Protein AF-A0A2R9UCF6-F1 (afdb_monomer_lite)

Sequence (113 aa):
MTIEDLVKLIIAVSSGGLLVKILDWVRDARKGHLQKRRAEVDAAIAERDKARAERDTAIEARDDAVADAAWWQRWARIVEEALAIARRRFIDAPCTDPDELDPYPSRPDRDKP

Foldseek 3Di:
DDPVVVVVVVCVVVVVVVVVVVVVVVVVVVVVVVVVVVVVVVVVVVVVVVVVVVVVVVVVVVVVVVVVVVVVVVVVVLQVVLVVQVVVCCVVDVPDDPVNRDDRDDDDDPPDD

Structure (mmCIF, N/CA/C/O backbone):
data_AF-A0A2R9UCF6-F1
#
_entry.id   AF-A0A2R9UCF6-F1
#
loop_
_atom_site.group_PDB
_atom_site.id
_atom_site.type_symbol
_atom_site.label_atom_id
_atom_site.label_alt_id
_atom_site.label_comp_id
_atom_site.label_asym_id
_atom_site.label_entity_id
_atom_site.label_seq_id
_atom_site.pdbx_PDB_ins_code
_atom_site.Cartn_x
_atom_site.Cartn_y
_atom_site.Cartn_z
_atom_site.occupancy
_atom_site.B_iso_or_equiv
_atom_site.auth_seq_id
_atom_site.auth_comp_id
_atom_site.auth_asym_id
_atom_site.auth_atom_id
_atom_site.pdbx_PDB_model_num
ATOM 1 N N . MET A 1 1 ? -57.949 1.419 63.964 1.00 57.97 1 MET A N 1
ATOM 2 C CA . MET A 1 1 ? -56.755 0.796 63.365 1.00 57.97 1 MET A CA 1
ATOM 3 C C . MET A 1 1 ? -56.116 -0.052 64.446 1.00 57.97 1 MET A C 1
ATOM 5 O O . MET A 1 1 ? -55.730 0.501 65.471 1.00 57.97 1 MET A O 1
ATOM 9 N N . THR A 1 2 ? -56.158 -1.376 64.309 1.00 83.44 2 THR A N 1
ATOM 10 C CA . THR A 1 2 ? -55.598 -2.286 65.321 1.00 83.44 2 THR A CA 1
ATOM 11 C C . THR A 1 2 ? -54.075 -2.340 65.175 1.00 83.44 2 THR A C 1
ATOM 13 O O . THR A 1 2 ? -53.527 -1.982 64.133 1.00 83.44 2 THR A O 1
ATOM 16 N N . ILE A 1 3 ? -53.369 -2.766 66.226 1.00 79.44 3 ILE A N 1
ATOM 17 C CA . ILE A 1 3 ? -51.899 -2.888 66.214 1.00 79.44 3 ILE A CA 1
ATOM 18 C C . ILE A 1 3 ? -51.429 -3.792 65.060 1.00 79.44 3 ILE A C 1
ATOM 20 O O . ILE A 1 3 ? -50.410 -3.513 64.432 1.00 79.44 3 ILE A O 1
ATOM 24 N N . GLU A 1 4 ? -52.209 -4.818 64.712 1.00 78.00 4 GLU A N 1
ATOM 25 C CA . GLU A 1 4 ? -51.933 -5.697 63.572 1.00 78.00 4 GLU A CA 1
ATOM 26 C C . GLU A 1 4 ? -51.949 -4.972 62.220 1.00 78.00 4 GLU A C 1
ATOM 28 O O . GLU A 1 4 ? -51.096 -5.254 61.377 1.00 78.00 4 GLU A O 1
ATOM 33 N N . ASP A 1 5 ? -52.860 -4.019 62.007 1.00 77.00 5 ASP A N 1
ATOM 34 C CA . ASP A 1 5 ? -52.901 -3.229 60.767 1.00 77.00 5 ASP A CA 1
ATOM 35 C C . ASP A 1 5 ? -51.681 -2.308 60.652 1.00 77.00 5 ASP A C 1
ATOM 37 O O . ASP A 1 5 ? -51.143 -2.097 59.564 1.00 77.00 5 ASP A O 1
ATOM 41 N N . LEU A 1 6 ? -51.203 -1.794 61.788 1.00 73.94 6 LEU A N 1
ATOM 42 C CA . LEU A 1 6 ? -50.042 -0.910 61.861 1.00 73.94 6 LEU A CA 1
ATOM 43 C C . LEU A 1 6 ? -48.734 -1.676 61.599 1.00 73.94 6 LEU A C 1
ATOM 45 O O . LEU A 1 6 ? -47.873 -1.199 60.860 1.00 73.94 6 LEU A O 1
ATOM 49 N N . VAL A 1 7 ? -48.619 -2.905 62.110 1.00 72.75 7 VAL A N 1
ATOM 50 C CA . VAL A 1 7 ? -47.487 -3.806 61.830 1.00 72.75 7 VAL A CA 1
ATOM 51 C C . VAL A 1 7 ? -47.475 -4.250 60.364 1.00 72.75 7 VAL A C 1
ATOM 53 O O . VAL A 1 7 ? -46.425 -4.203 59.721 1.00 72.75 7 VAL A O 1
ATOM 56 N N . LYS A 1 8 ? -48.631 -4.609 59.791 1.00 72.31 8 LYS A N 1
ATOM 57 C CA . LYS A 1 8 ? -48.744 -4.960 58.363 1.00 72.31 8 LYS A CA 1
ATOM 58 C C . LYS A 1 8 ? -48.358 -3.793 57.456 1.00 72.31 8 LYS A C 1
ATOM 60 O O . LYS A 1 8 ? -47.659 -4.006 56.468 1.00 72.31 8 LYS A O 1
ATOM 65 N N . LEU A 1 9 ? -48.747 -2.568 57.809 1.00 70.38 9 LEU A N 1
ATOM 66 C CA . LEU A 1 9 ? -48.382 -1.365 57.063 1.00 70.38 9 LEU A CA 1
ATOM 67 C C . LEU A 1 9 ? -46.869 -1.102 57.102 1.00 70.38 9 LEU A C 1
ATOM 69 O O . LEU A 1 9 ? -46.270 -0.837 56.063 1.00 70.38 9 LEU A O 1
ATOM 73 N N . ILE A 1 10 ? -46.228 -1.235 58.267 1.00 69.25 10 ILE A N 1
ATOM 74 C CA . ILE A 1 10 ? -44.771 -1.070 58.402 1.00 69.25 10 ILE A CA 1
ATOM 75 C C . ILE A 1 10 ? -44.021 -2.133 57.591 1.00 69.25 10 ILE A C 1
ATOM 77 O O . ILE A 1 10 ? -43.051 -1.810 56.903 1.00 69.25 10 ILE A O 1
ATOM 81 N N . ILE A 1 11 ? -44.478 -3.388 57.613 1.00 70.31 11 ILE A N 1
ATOM 82 C CA . ILE A 1 11 ? -43.895 -4.472 56.810 1.00 70.31 11 ILE A CA 1
ATOM 83 C C . ILE A 1 11 ? -44.107 -4.214 55.314 1.00 70.31 11 ILE A C 1
ATOM 85 O O . ILE A 1 11 ? -43.180 -4.397 54.532 1.00 70.31 11 ILE A O 1
ATOM 89 N N . ALA A 1 12 ? -45.277 -3.732 54.893 1.00 67.25 12 ALA A N 1
ATOM 90 C CA . ALA A 1 12 ? -45.552 -3.388 53.497 1.00 67.25 12 ALA A CA 1
ATOM 91 C C . ALA A 1 12 ? -44.676 -2.222 52.995 1.00 67.25 12 ALA A C 1
ATOM 93 O O . ALA A 1 12 ? -44.114 -2.288 51.903 1.00 67.25 12 ALA A O 1
ATOM 94 N N . VAL A 1 13 ? -44.491 -1.180 53.810 1.00 65.00 13 VAL A N 1
ATOM 95 C CA . VAL A 1 13 ? -43.647 -0.021 53.471 1.00 65.00 13 VAL A CA 1
ATOM 96 C C . VAL A 1 13 ? -42.162 -0.401 53.441 1.00 65.00 13 VAL A C 1
ATOM 98 O O . VAL A 1 13 ? -41.437 -0.021 52.520 1.00 65.00 13 VAL A O 1
ATOM 101 N N . SER A 1 14 ? -41.702 -1.196 54.409 1.00 65.06 14 SER A N 1
ATOM 102 C CA . SER A 1 14 ? -40.306 -1.651 54.471 1.00 65.06 14 SER A CA 1
ATOM 103 C C . SER A 1 14 ? -39.967 -2.689 53.395 1.00 65.06 14 SER A C 1
ATOM 105 O O . SER A 1 14 ? -38.897 -2.611 52.788 1.00 65.06 14 SER A O 1
ATOM 107 N N . SER A 1 15 ? -40.887 -3.606 53.079 1.00 64.06 15 SER A N 1
ATOM 108 C CA . SER A 1 15 ? -40.723 -4.562 51.975 1.00 64.06 15 SER A CA 1
ATOM 109 C C . SER A 1 15 ? -40.770 -3.887 50.603 1.00 64.06 15 SER A C 1
ATOM 111 O O . SER A 1 15 ? -39.976 -4.249 49.736 1.00 64.06 15 SER A O 1
ATOM 113 N N . GLY A 1 16 ? -41.593 -2.849 50.415 1.00 70.25 16 GLY A N 1
ATOM 114 C CA . GLY A 1 16 ? -41.579 -2.030 49.200 1.00 70.25 16 GLY A CA 1
ATOM 115 C C . GLY A 1 16 ? -40.219 -1.366 48.948 1.00 70.25 16 GLY A C 1
ATOM 116 O O . GLY A 1 16 ? -39.693 -1.435 47.838 1.00 70.25 16 GLY A O 1
ATOM 117 N N . GLY A 1 17 ? -39.590 -0.806 49.988 1.00 73.88 17 GLY A N 1
ATOM 118 C CA . GLY A 1 17 ? -38.241 -0.231 49.889 1.00 73.88 17 GLY A CA 1
ATOM 119 C C . GLY A 1 17 ? -37.147 -1.266 49.593 1.00 73.88 17 GLY A C 1
ATOM 120 O O . GLY A 1 17 ? -36.208 -0.987 48.843 1.00 73.88 17 GLY A O 1
ATOM 121 N N . LEU A 1 18 ? -37.280 -2.482 50.134 1.00 74.00 18 LEU A N 1
ATOM 122 C CA . LEU A 1 18 ? -36.369 -3.592 49.845 1.00 74.00 18 LEU A CA 1
ATOM 123 C C . LEU A 1 18 ? -36.483 -4.045 48.378 1.00 74.00 18 LEU A C 1
ATOM 125 O O . LEU A 1 18 ? -35.467 -4.247 47.714 1.00 74.00 18 LEU A O 1
ATOM 129 N N . LEU A 1 19 ? -37.709 -4.151 47.858 1.00 74.62 19 LEU A N 1
ATOM 130 C CA . LEU A 1 19 ? -37.970 -4.541 46.470 1.00 74.62 19 LEU A CA 1
ATOM 131 C C . LEU A 1 19 ? -37.394 -3.535 45.467 1.00 74.62 19 LEU A C 1
ATOM 133 O O . LEU A 1 19 ? -36.805 -3.948 44.469 1.00 74.62 19 LEU A O 1
ATOM 137 N N . VAL A 1 20 ? -37.491 -2.232 45.750 1.00 77.56 20 VAL A N 1
ATOM 138 C CA . VAL A 1 20 ? -36.888 -1.184 44.906 1.00 77.56 20 VAL A CA 1
ATOM 139 C C . VAL A 1 20 ? -35.363 -1.322 44.853 1.00 77.56 20 VAL A C 1
ATOM 141 O O . VAL A 1 20 ? -34.792 -1.303 43.766 1.00 77.56 20 VAL A O 1
ATOM 144 N N . LYS A 1 21 ? -34.696 -1.566 45.990 1.00 74.00 21 LYS A N 1
ATOM 145 C CA . LYS A 1 21 ? -33.237 -1.790 46.018 1.00 74.00 21 LYS A CA 1
ATOM 146 C C . LYS A 1 21 ? -32.805 -3.021 45.225 1.00 74.00 21 LYS A C 1
ATOM 148 O O . LYS A 1 21 ? -31.778 -2.985 44.550 1.00 74.00 21 LYS A O 1
ATOM 153 N N . ILE A 1 22 ? -33.576 -4.106 45.303 1.00 75.56 22 ILE A N 1
ATOM 154 C CA . ILE A 1 22 ? -33.310 -5.316 44.516 1.00 75.56 22 ILE A CA 1
ATOM 155 C C . ILE A 1 22 ? -33.464 -5.009 43.019 1.00 75.56 22 ILE A C 1
ATOM 157 O O . ILE A 1 22 ? -32.628 -5.429 42.219 1.00 75.56 22 ILE A O 1
ATOM 161 N N . LEU A 1 23 ? -34.484 -4.236 42.636 1.00 79.50 23 LEU A N 1
ATOM 162 C CA . LEU A 1 23 ? -34.706 -3.828 41.248 1.00 79.50 23 LEU A CA 1
ATOM 163 C C . LEU A 1 23 ? -33.558 -2.957 40.709 1.00 79.50 23 LEU A C 1
ATOM 165 O O . LEU A 1 23 ? -33.080 -3.201 39.598 1.00 79.50 23 LEU A O 1
ATOM 169 N N . ASP A 1 24 ? -33.089 -1.984 41.492 1.00 79.62 24 ASP A N 1
ATOM 170 C CA . ASP A 1 24 ? -31.962 -1.119 41.121 1.00 79.62 24 ASP A CA 1
ATOM 171 C C . ASP A 1 24 ? -30.661 -1.915 40.979 1.00 79.62 24 ASP A C 1
ATOM 173 O O . ASP A 1 24 ? -29.951 -1.755 39.986 1.00 79.62 24 ASP A O 1
ATOM 177 N N . TRP A 1 25 ? -30.397 -2.858 41.887 1.00 76.56 25 TRP A N 1
ATOM 178 C CA . TRP A 1 25 ? -29.244 -3.755 41.786 1.00 76.56 25 TRP A CA 1
ATOM 179 C C . TRP A 1 25 ? -29.281 -4.610 40.510 1.00 76.56 25 TRP A C 1
ATOM 181 O O . TRP A 1 25 ? -28.282 -4.697 39.793 1.00 76.56 25 TRP A O 1
ATOM 191 N N . VAL A 1 26 ? -30.439 -5.187 40.164 1.00 76.38 26 VAL A N 1
ATOM 192 C CA . VAL A 1 26 ? -30.610 -5.946 38.909 1.00 76.38 26 VAL A CA 1
ATOM 193 C C . VAL A 1 26 ? -30.413 -5.044 37.687 1.00 76.38 26 VAL A C 1
ATOM 195 O O . VAL A 1 26 ? -29.810 -5.459 36.689 1.00 76.38 26 VAL A O 1
ATOM 198 N N . ARG A 1 27 ? -30.910 -3.805 37.742 1.00 79.88 27 ARG A N 1
ATOM 199 C CA . ARG A 1 27 ? -30.781 -2.837 36.649 1.00 79.88 27 ARG A CA 1
ATOM 200 C C . ARG A 1 27 ? -29.328 -2.424 36.435 1.00 79.88 27 ARG A C 1
ATOM 202 O O . ARG A 1 27 ? -28.882 -2.386 35.286 1.00 79.88 27 ARG A O 1
ATOM 209 N N . ASP A 1 28 ? -28.587 -2.168 37.504 1.00 75.75 28 ASP A N 1
ATOM 210 C CA . ASP A 1 28 ? -27.171 -1.812 37.430 1.00 75.75 28 ASP A CA 1
ATOM 211 C C . ASP A 1 28 ? -26.292 -3.005 37.045 1.00 75.75 28 ASP A C 1
ATOM 213 O O . ASP A 1 28 ? -25.399 -2.851 36.209 1.00 75.75 28 ASP A O 1
ATOM 217 N N . ALA A 1 29 ? -26.611 -4.220 37.504 1.00 73.56 29 ALA A N 1
ATOM 218 C CA . ALA A 1 29 ? -25.957 -5.439 37.028 1.00 73.56 29 ALA A CA 1
ATOM 219 C C . ALA A 1 29 ? -26.148 -5.631 35.510 1.00 73.56 29 ALA A C 1
ATOM 221 O O . ALA A 1 29 ? -25.185 -5.905 34.785 1.00 73.56 29 ALA A O 1
ATOM 222 N N . ARG A 1 30 ? -27.366 -5.410 34.986 1.00 77.00 30 ARG A N 1
ATOM 223 C CA . ARG A 1 30 ? -27.629 -5.442 33.534 1.00 77.00 30 ARG A CA 1
ATOM 224 C C . ARG A 1 30 ? -26.864 -4.361 32.774 1.00 77.00 30 ARG A C 1
ATOM 226 O O . ARG A 1 30 ? -26.309 -4.657 31.716 1.00 77.00 30 ARG A O 1
ATOM 233 N N . LYS A 1 31 ? -26.802 -3.129 33.291 1.00 78.75 31 LYS A N 1
ATOM 234 C CA . LYS A 1 31 ? -25.999 -2.054 32.680 1.00 78.75 31 LYS A CA 1
ATOM 235 C C . LYS A 1 31 ? -24.513 -2.412 32.648 1.00 78.75 31 LYS A C 1
ATOM 237 O O . LYS A 1 31 ? -23.884 -2.217 31.612 1.00 78.75 31 LYS A O 1
ATOM 242 N N . GLY A 1 32 ? -23.978 -2.990 33.724 1.00 77.81 32 GLY A N 1
ATOM 243 C CA . GLY A 1 32 ? -22.587 -3.445 33.792 1.00 77.81 32 GLY A CA 1
ATOM 244 C C . GLY A 1 32 ? -22.266 -4.525 32.754 1.00 77.81 32 GLY A C 1
ATOM 245 O O . GLY A 1 32 ? -21.239 -4.451 32.083 1.00 77.81 32 GLY A O 1
ATOM 246 N N . HIS A 1 33 ? -23.168 -5.487 32.537 1.00 78.88 33 HIS A N 1
ATOM 247 C CA . HIS A 1 33 ? -23.008 -6.486 31.471 1.00 78.88 33 HIS A CA 1
ATOM 248 C C . HIS A 1 33 ? -23.054 -5.878 30.063 1.00 78.88 33 HIS A C 1
ATOM 250 O O . HIS A 1 33 ? -22.274 -6.281 29.201 1.00 78.88 33 HIS A O 1
ATOM 256 N N . LEU A 1 34 ? -23.929 -4.898 29.823 1.00 78.88 34 LEU A N 1
ATOM 257 C CA . LEU A 1 34 ? -23.988 -4.194 28.538 1.00 78.88 34 LEU A CA 1
ATOM 258 C C . LEU A 1 34 ? -22.735 -3.350 28.288 1.00 78.88 34 LEU A C 1
ATOM 260 O O . LEU A 1 34 ? -22.249 -3.312 27.161 1.00 78.88 34 LEU A O 1
ATOM 264 N N . GLN A 1 35 ? -22.190 -2.709 29.322 1.00 83.31 35 GLN A N 1
ATOM 265 C CA . GLN A 1 35 ? -20.926 -1.977 29.228 1.00 83.31 35 GLN A CA 1
ATOM 266 C C . GLN A 1 35 ? -19.755 -2.909 28.908 1.00 83.31 35 GLN A C 1
ATOM 268 O O . GLN A 1 35 ? -18.971 -2.591 28.021 1.00 83.31 35 GLN A O 1
ATOM 273 N N . LYS A 1 36 ? -19.679 -4.084 29.548 1.00 85.06 36 LYS A N 1
ATOM 274 C CA . LYS A 1 36 ? -18.661 -5.100 29.227 1.00 85.06 36 LYS A CA 1
ATOM 275 C C . LYS A 1 36 ? -18.758 -5.574 27.777 1.00 85.06 36 LYS A C 1
ATOM 277 O O . LYS A 1 36 ? -17.764 -5.544 27.069 1.00 85.06 36 LYS A O 1
ATOM 282 N N . ARG A 1 37 ? -19.965 -5.912 27.309 1.00 81.69 37 ARG A N 1
ATOM 283 C CA . ARG A 1 37 ? -20.207 -6.312 25.909 1.00 81.69 37 ARG A CA 1
ATOM 284 C C . ARG A 1 37 ? -19.808 -5.221 24.914 1.00 81.69 37 ARG A C 1
ATOM 286 O O . ARG A 1 37 ? -19.255 -5.534 23.870 1.00 81.69 37 ARG A O 1
ATOM 293 N N . ARG A 1 38 ? -20.094 -3.950 25.221 1.00 86.50 38 ARG A N 1
ATOM 294 C CA . ARG A 1 38 ? -19.666 -2.817 24.384 1.00 86.50 38 ARG A CA 1
ATOM 295 C C . ARG A 1 38 ? -18.148 -2.694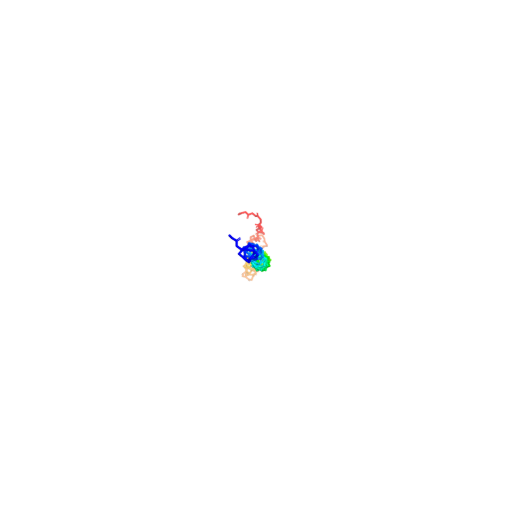 24.356 1.00 86.50 38 ARG A C 1
ATOM 297 O O . ARG A 1 38 ? -17.597 -2.642 23.273 1.00 86.50 38 ARG A O 1
ATOM 304 N N . ALA A 1 39 ? -17.490 -2.764 25.512 1.00 88.69 39 ALA A N 1
ATOM 305 C CA . ALA A 1 39 ? -16.032 -2.720 25.588 1.00 88.69 39 ALA A CA 1
ATOM 306 C C . ALA A 1 39 ? -15.363 -3.877 24.823 1.00 88.69 39 ALA A C 1
ATOM 308 O O . ALA A 1 39 ? -14.363 -3.662 24.149 1.00 88.69 39 ALA A O 1
ATOM 309 N N . GLU A 1 40 ? -15.929 -5.087 24.879 1.00 89.25 40 GLU A N 1
ATOM 310 C CA . GLU A 1 40 ? -15.462 -6.241 24.095 1.00 89.25 40 GLU A CA 1
ATOM 311 C C . GLU A 1 40 ? -15.601 -6.001 22.583 1.00 89.25 40 GLU A C 1
ATOM 313 O O . GLU A 1 40 ? -14.679 -6.289 21.822 1.00 89.25 40 GLU A O 1
ATOM 318 N N . VAL A 1 41 ? -16.734 -5.445 22.139 1.00 90.75 41 VAL A N 1
ATOM 319 C CA . VAL A 1 41 ? -16.968 -5.115 20.724 1.00 90.75 41 VAL A CA 1
ATOM 320 C C . VAL A 1 41 ? -16.062 -3.976 20.261 1.00 90.75 41 VAL A C 1
ATOM 322 O O . VAL A 1 41 ? -15.471 -4.078 19.190 1.00 90.75 41 VAL A O 1
ATOM 325 N N . ASP A 1 42 ? -15.914 -2.924 21.062 1.00 91.94 42 ASP A N 1
ATOM 326 C CA . ASP A 1 42 ? -15.048 -1.785 20.757 1.00 91.94 42 ASP A CA 1
ATOM 327 C C . ASP A 1 42 ? -13.581 -2.230 20.657 1.00 91.94 42 ASP A C 1
ATOM 329 O O . ASP A 1 42 ? -12.879 -1.830 19.729 1.00 91.94 42 ASP A O 1
ATOM 333 N N . ALA A 1 43 ? -13.132 -3.124 21.546 1.00 91.06 43 ALA A N 1
ATOM 334 C CA . ALA A 1 43 ? -11.800 -3.721 21.477 1.00 91.06 43 ALA A CA 1
ATOM 335 C C . ALA A 1 43 ? -11.609 -4.558 20.201 1.00 91.06 43 ALA A C 1
ATOM 337 O O . ALA A 1 43 ? -10.601 -4.403 19.514 1.00 91.06 43 ALA A O 1
ATOM 338 N N . ALA A 1 44 ? -12.592 -5.389 19.839 1.00 89.50 44 ALA A N 1
ATOM 339 C CA . ALA A 1 44 ? -12.540 -6.188 18.614 1.00 89.50 44 ALA A CA 1
ATOM 340 C C . ALA A 1 44 ? -12.547 -5.319 17.340 1.00 89.50 44 ALA A C 1
ATOM 342 O O . ALA A 1 44 ? -11.877 -5.638 16.356 1.00 89.50 44 ALA A O 1
ATOM 343 N N . ILE A 1 45 ? -13.287 -4.205 17.346 1.00 92.00 45 ILE A N 1
ATOM 344 C CA . ILE A 1 45 ? -13.281 -3.227 16.251 1.00 92.00 45 ILE A CA 1
ATOM 345 C C . ILE A 1 45 ? -11.913 -2.552 16.155 1.00 92.00 45 ILE A C 1
ATOM 347 O O . ILE A 1 45 ? -11.357 -2.489 15.061 1.00 92.00 45 ILE A O 1
ATOM 351 N N . ALA A 1 46 ? -11.348 -2.108 17.279 1.00 93.00 46 ALA A N 1
ATOM 352 C CA . ALA A 1 46 ? -10.037 -1.467 17.309 1.00 93.00 46 ALA A CA 1
ATOM 353 C C . ALA A 1 46 ? -8.926 -2.401 16.801 1.00 93.00 46 ALA A C 1
ATOM 355 O O . ALA A 1 46 ? -8.073 -1.978 16.022 1.00 93.00 46 ALA A O 1
ATOM 356 N N . GLU A 1 47 ? -8.957 -3.679 17.185 1.00 92.00 47 GLU A N 1
ATOM 357 C CA . GLU A 1 47 ? -8.007 -4.683 16.697 1.00 92.00 47 GLU A CA 1
ATOM 358 C C . GLU A 1 47 ? -8.142 -4.902 15.184 1.00 92.00 47 GLU A C 1
ATOM 360 O O . GLU A 1 47 ? -7.148 -4.886 14.455 1.00 92.00 47 GLU A O 1
ATOM 365 N N . ARG A 1 48 ? -9.377 -5.027 14.684 1.00 90.88 48 ARG A N 1
ATOM 366 C CA . ARG A 1 48 ? -9.647 -5.152 13.246 1.00 90.88 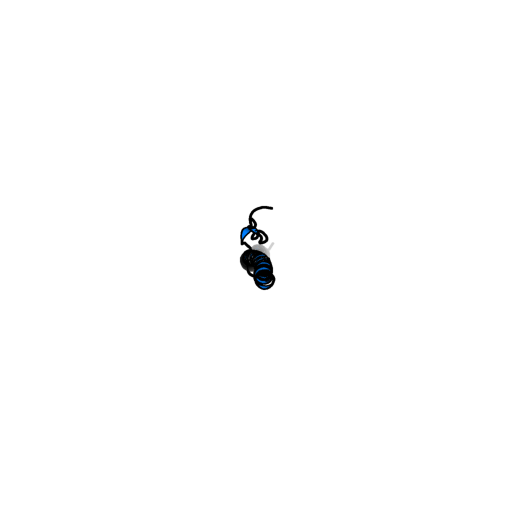48 ARG A CA 1
ATOM 367 C C . ARG A 1 48 ? -9.164 -3.930 12.469 1.00 90.88 48 ARG A C 1
ATOM 369 O O . ARG A 1 48 ? -8.601 -4.079 11.386 1.00 90.88 48 ARG A O 1
ATOM 376 N N . ASP A 1 49 ? -9.425 -2.734 12.977 1.00 94.06 49 ASP A N 1
ATOM 377 C CA . ASP A 1 49 ? -9.075 -1.491 12.293 1.00 94.06 49 ASP A CA 1
ATOM 378 C C . ASP A 1 49 ? -7.555 -1.289 12.277 1.00 94.06 49 ASP A C 1
ATOM 380 O O . ASP A 1 49 ? -7.005 -0.905 11.245 1.00 94.06 49 ASP A O 1
ATOM 384 N N . LYS A 1 50 ? -6.857 -1.682 13.350 1.00 93.25 50 LYS A N 1
ATOM 385 C CA . LYS A 1 50 ? -5.392 -1.753 13.370 1.00 93.25 50 LYS A CA 1
ATOM 386 C C . LYS A 1 50 ? -4.856 -2.734 12.322 1.00 93.25 50 LYS A C 1
ATOM 388 O O . LYS A 1 50 ? -3.999 -2.358 11.528 1.00 93.25 50 LYS A O 1
ATOM 393 N N . ALA A 1 51 ? -5.398 -3.950 12.262 1.00 91.12 51 ALA A N 1
ATOM 394 C CA . ALA A 1 51 ? -4.981 -4.949 11.276 1.00 91.12 51 ALA A CA 1
ATOM 395 C C . ALA A 1 51 ? -5.239 -4.491 9.827 1.00 91.12 51 ALA A C 1
ATOM 3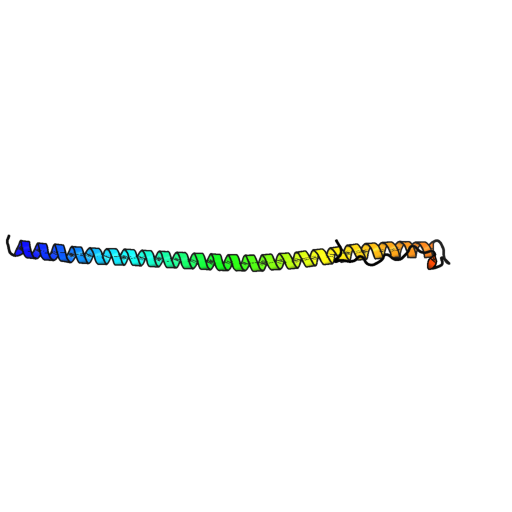97 O O . ALA A 1 51 ? -4.462 -4.798 8.924 1.00 91.12 51 ALA A O 1
ATOM 398 N N . ARG A 1 52 ? -6.320 -3.735 9.587 1.00 91.81 52 ARG A N 1
ATOM 399 C CA . ARG A 1 52 ? -6.585 -3.117 8.279 1.00 91.81 52 ARG A CA 1
ATOM 400 C C . ARG A 1 52 ? -5.560 -2.045 7.941 1.00 91.81 52 ARG A C 1
ATOM 402 O O . ARG A 1 52 ? -5.026 -2.094 6.845 1.00 91.81 52 ARG A O 1
ATOM 409 N N . ALA A 1 53 ? -5.247 -1.144 8.869 1.00 94.12 53 ALA A N 1
ATOM 410 C CA . ALA A 1 53 ? -4.244 -0.106 8.643 1.00 94.12 53 ALA A CA 1
ATOM 411 C C . ALA A 1 53 ? -2.856 -0.705 8.340 1.00 94.12 53 ALA A C 1
ATOM 413 O O . ALA A 1 53 ? -2.184 -0.287 7.398 1.00 94.12 53 ALA A O 1
ATOM 414 N N . GLU A 1 54 ? -2.447 -1.738 9.080 1.00 92.56 54 GLU A N 1
ATOM 415 C CA . GLU A 1 54 ? -1.192 -2.462 8.823 1.00 92.56 54 GLU A CA 1
ATOM 416 C C . GLU A 1 54 ? -1.190 -3.136 7.445 1.00 92.56 54 GLU A C 1
ATOM 418 O O . GLU A 1 54 ? -0.205 -3.075 6.713 1.00 92.56 54 GLU A O 1
ATOM 423 N N . ARG A 1 55 ? -2.309 -3.747 7.046 1.00 92.25 55 ARG A N 1
ATOM 424 C CA . ARG A 1 55 ? -2.435 -4.336 5.711 1.00 92.25 55 ARG A CA 1
ATOM 425 C C . ARG A 1 55 ? -2.396 -3.274 4.613 1.00 92.25 55 ARG A C 1
ATOM 427 O O . ARG A 1 55 ? -1.738 -3.489 3.604 1.00 92.25 55 ARG A O 1
ATOM 434 N N . ASP A 1 56 ? -3.112 -2.171 4.781 1.00 94.50 56 ASP A N 1
ATOM 435 C CA . ASP A 1 56 ? -3.243 -1.146 3.747 1.00 94.50 56 ASP A CA 1
ATOM 436 C C . ASP A 1 56 ? -1.889 -0.451 3.513 1.00 94.50 56 ASP A C 1
ATOM 438 O O . ASP A 1 56 ? -1.454 -0.343 2.371 1.00 94.50 56 ASP A O 1
ATOM 442 N N . THR A 1 57 ? -1.138 -0.152 4.580 1.00 94.62 57 THR A N 1
ATOM 443 C CA . THR A 1 57 ? 0.256 0.332 4.472 1.00 94.62 57 THR A CA 1
ATOM 444 C C . THR A 1 57 ? 1.195 -0.675 3.799 1.00 94.62 57 THR A C 1
ATOM 446 O O . THR A 1 57 ? 2.058 -0.292 3.009 1.00 94.62 57 THR A O 1
ATOM 449 N N . ALA A 1 58 ? 1.028 -1.976 4.058 1.00 92.31 58 ALA A N 1
ATOM 450 C CA . ALA A 1 58 ? 1.802 -3.013 3.376 1.00 92.31 58 ALA A CA 1
ATOM 451 C C . ALA A 1 58 ? 1.446 -3.139 1.883 1.00 92.31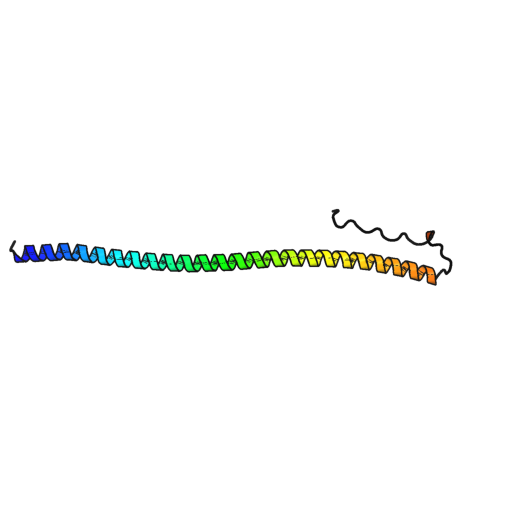 58 ALA A C 1
ATOM 453 O O . ALA A 1 58 ? 2.321 -3.443 1.070 1.00 92.31 58 ALA A O 1
ATOM 454 N N . ILE A 1 59 ? 0.180 -2.918 1.515 1.00 93.75 59 ILE A N 1
ATOM 455 C CA . ILE A 1 59 ? -0.269 -2.900 0.117 1.00 93.75 59 ILE A CA 1
ATOM 456 C C . ILE A 1 59 ? 0.322 -1.692 -0.605 1.00 93.75 59 ILE A C 1
ATOM 458 O O . ILE A 1 59 ? 0.904 -1.878 -1.667 1.00 93.75 59 ILE A O 1
ATOM 462 N N . GLU A 1 60 ? 0.256 -0.499 -0.014 1.00 94.12 60 GLU A N 1
ATOM 463 C CA . GLU A 1 60 ? 0.853 0.713 -0.591 1.00 94.12 60 GLU A CA 1
ATOM 464 C C . GLU A 1 60 ? 2.355 0.529 -0.844 1.00 94.12 60 GLU A C 1
ATOM 466 O O . GLU A 1 60 ? 2.821 0.701 -1.968 1.00 94.12 60 GLU A O 1
ATOM 471 N N . ALA A 1 61 ? 3.103 0.046 0.154 1.00 92.94 61 ALA A N 1
ATOM 472 C CA . ALA A 1 61 ? 4.535 -0.211 0.001 1.00 92.94 61 ALA A CA 1
ATOM 473 C C . ALA A 1 61 ? 4.844 -1.257 -1.088 1.00 92.94 61 ALA A C 1
ATOM 475 O O . ALA A 1 61 ? 5.850 -1.159 -1.798 1.00 92.94 61 ALA A O 1
ATOM 476 N N . ARG A 1 62 ? 3.990 -2.280 -1.229 1.00 93.44 62 ARG A N 1
ATOM 477 C CA . ARG A 1 62 ? 4.115 -3.282 -2.293 1.00 93.44 62 ARG A CA 1
ATOM 478 C C . ARG A 1 62 ? 3.848 -2.664 -3.660 1.00 93.44 62 ARG A C 1
ATOM 480 O O . ARG A 1 62 ? 4.594 -2.951 -4.594 1.00 93.44 62 ARG A O 1
ATOM 487 N N . ASP A 1 63 ? 2.787 -1.885 -3.789 1.00 94.81 63 ASP A N 1
ATOM 488 C CA . ASP A 1 63 ? 2.375 -1.299 -5.059 1.00 94.81 63 ASP A CA 1
ATOM 489 C C . ASP A 1 63 ? 3.416 -0.282 -5.548 1.00 94.81 63 ASP A C 1
ATOM 491 O O . ASP A 1 63 ? 3.779 -0.314 -6.726 1.00 94.81 63 ASP A O 1
ATOM 495 N N . ASP A 1 64 ? 4.009 0.499 -4.641 1.00 92.19 64 ASP A N 1
ATOM 496 C CA . ASP A 1 64 ? 5.149 1.376 -4.934 1.00 92.19 64 ASP A CA 1
ATOM 497 C C . ASP A 1 64 ? 6.363 0.585 -5.448 1.00 92.19 64 ASP A C 1
ATOM 499 O O . ASP A 1 64 ? 6.961 0.933 -6.470 1.00 92.19 64 ASP A O 1
ATOM 503 N N . ALA A 1 65 ? 6.710 -0.528 -4.792 1.00 92.06 65 ALA A N 1
ATOM 504 C CA . ALA A 1 65 ? 7.817 -1.382 -5.224 1.00 92.06 65 ALA A CA 1
ATOM 505 C C . ALA A 1 65 ? 7.552 -2.039 -6.591 1.00 92.06 65 ALA A C 1
ATOM 507 O O . ALA A 1 65 ? 8.461 -2.168 -7.415 1.00 92.06 65 ALA A O 1
ATOM 508 N N . VAL A 1 66 ? 6.307 -2.445 -6.856 1.00 94.38 66 VAL A N 1
ATOM 509 C CA . VAL A 1 66 ? 5.894 -2.993 -8.156 1.00 94.38 66 VAL A CA 1
ATOM 510 C C . VAL A 1 66 ? 5.964 -1.919 -9.240 1.00 94.38 66 VAL A C 1
ATOM 512 O O . VAL A 1 66 ? 6.445 -2.202 -10.340 1.00 94.38 66 VAL A O 1
ATOM 515 N N . ALA A 1 67 ? 5.526 -0.696 -8.945 1.00 91.50 67 ALA A N 1
ATOM 516 C CA . ALA A 1 67 ? 5.600 0.425 -9.872 1.00 91.50 67 ALA A CA 1
ATOM 517 C C . ALA A 1 67 ? 7.056 0.781 -10.215 1.00 91.50 67 ALA A C 1
ATOM 519 O O . ALA A 1 67 ? 7.372 0.952 -11.398 1.00 91.50 67 ALA A O 1
ATOM 520 N N . ASP A 1 68 ? 7.947 0.813 -9.218 1.00 90.75 68 ASP A N 1
ATOM 521 C CA . ASP A 1 68 ? 9.381 1.058 -9.414 1.00 90.75 68 ASP A CA 1
ATOM 522 C C . ASP A 1 68 ? 10.018 -0.058 -10.254 1.00 90.75 68 ASP A C 1
ATOM 524 O O . ASP A 1 68 ? 10.645 0.210 -11.281 1.00 90.75 68 ASP A O 1
ATOM 528 N N . ALA A 1 69 ? 9.767 -1.327 -9.919 1.00 92.44 69 ALA A N 1
ATOM 529 C CA . ALA A 1 69 ? 10.267 -2.456 -10.702 1.00 92.44 69 ALA A CA 1
ATOM 530 C C . ALA A 1 69 ? 9.772 -2.419 -12.159 1.00 92.44 69 ALA A C 1
ATOM 532 O O . ALA A 1 69 ? 10.553 -2.625 -13.091 1.00 92.44 69 ALA A O 1
ATOM 533 N N . ALA A 1 70 ? 8.491 -2.117 -12.379 1.00 93.44 70 ALA A N 1
ATOM 534 C CA . ALA A 1 70 ? 7.922 -1.998 -13.717 1.00 93.44 70 ALA A CA 1
ATOM 535 C C . ALA A 1 70 ? 8.539 -0.830 -14.505 1.00 93.44 70 ALA A C 1
ATOM 537 O O . ALA A 1 70 ? 8.736 -0.943 -15.717 1.00 93.44 70 ALA A O 1
ATOM 538 N N . TRP A 1 71 ? 8.866 0.282 -13.840 1.00 91.81 71 TRP A N 1
ATOM 539 C CA . TRP A 1 71 ? 9.599 1.394 -14.446 1.00 91.81 71 TRP A CA 1
ATOM 540 C C . TRP A 1 71 ? 10.986 0.941 -14.914 1.00 91.81 71 TRP A C 1
ATOM 542 O O . TRP A 1 71 ? 11.327 1.132 -16.085 1.00 91.81 71 TRP A O 1
ATOM 552 N N . TRP A 1 72 ? 11.739 0.247 -14.056 1.00 90.06 72 TRP A N 1
ATOM 553 C CA . TRP A 1 72 ? 13.083 -0.243 -14.388 1.00 90.06 72 TRP A CA 1
ATOM 554 C C . TRP A 1 72 ? 13.068 -1.277 -15.508 1.00 90.06 72 TRP A C 1
ATOM 556 O O . TRP A 1 72 ? 13.928 -1.240 -16.385 1.00 90.06 72 TRP A O 1
ATOM 566 N N . GLN A 1 73 ? 12.065 -2.153 -15.537 1.00 93.75 73 GLN A N 1
ATOM 567 C CA . GLN A 1 73 ? 11.890 -3.123 -16.619 1.00 93.75 73 GLN A CA 1
ATOM 568 C C . GLN A 1 73 ? 11.616 -2.451 -17.967 1.00 93.75 73 GLN A C 1
ATOM 570 O O . GLN A 1 73 ? 12.154 -2.882 -18.987 1.00 93.75 73 GLN A O 1
ATOM 575 N N . ARG A 1 74 ? 10.802 -1.386 -17.991 1.00 92.00 74 ARG A N 1
ATOM 576 C CA . ARG A 1 74 ? 10.577 -0.609 -19.220 1.00 92.00 74 ARG A CA 1
ATOM 577 C C . ARG A 1 74 ? 11.870 0.037 -19.702 1.00 92.00 74 ARG A C 1
ATOM 579 O O . ARG A 1 74 ? 12.178 -0.047 -20.886 1.00 92.00 74 ARG A O 1
ATOM 586 N N . TRP A 1 75 ? 12.634 0.636 -18.793 1.00 93.00 75 TRP A N 1
ATOM 587 C CA . TRP A 1 75 ? 13.911 1.253 -19.138 1.00 93.00 75 TRP A CA 1
ATOM 588 C C . TRP A 1 75 ? 14.939 0.236 -19.652 1.00 93.00 75 TRP A C 1
ATOM 590 O O . TRP A 1 75 ? 15.572 0.467 -20.679 1.00 93.00 75 TRP A O 1
ATOM 600 N N . ALA A 1 76 ? 15.059 -0.917 -18.990 1.00 92.50 76 ALA A N 1
ATOM 601 C CA . ALA A 1 76 ? 15.944 -1.995 -19.425 1.00 92.50 76 ALA A CA 1
ATOM 602 C C . ALA A 1 76 ? 15.614 -2.461 -20.850 1.00 92.50 76 ALA A C 1
ATOM 604 O O . ALA A 1 76 ? 16.520 -2.610 -21.663 1.00 92.50 76 ALA A O 1
ATOM 605 N N . ARG A 1 77 ? 14.324 -2.590 -21.186 1.00 94.06 77 ARG A N 1
ATOM 606 C CA . ARG A 1 77 ? 13.891 -2.950 -22.542 1.00 94.06 77 ARG A CA 1
ATOM 607 C C . ARG A 1 77 ? 14.342 -1.933 -23.592 1.00 94.06 77 ARG A C 1
ATOM 609 O O . ARG A 1 77 ? 14.855 -2.333 -24.628 1.00 94.06 77 ARG A O 1
ATOM 616 N N . ILE A 1 78 ? 14.200 -0.636 -23.315 1.00 93.00 78 ILE A N 1
ATOM 617 C CA . ILE A 1 78 ? 14.647 0.432 -24.230 1.00 93.00 78 ILE A CA 1
ATOM 618 C C . ILE A 1 78 ? 16.157 0.325 -24.485 1.00 93.00 78 ILE A C 1
ATOM 620 O O . ILE A 1 78 ? 16.617 0.445 -25.620 1.00 93.00 78 ILE A O 1
ATOM 624 N N . VAL A 1 79 ? 16.933 0.069 -23.431 1.00 93.00 79 VAL A N 1
ATOM 625 C CA . VAL A 1 79 ? 18.385 -0.116 -23.528 1.00 93.00 79 VAL A CA 1
ATOM 626 C C . VAL A 1 79 ? 18.746 -1.363 -24.339 1.00 93.00 79 VAL A C 1
ATOM 628 O O . VAL A 1 79 ? 19.631 -1.304 -25.193 1.00 93.00 79 VAL A O 1
ATOM 631 N N . GLU A 1 80 ? 18.067 -2.484 -24.101 1.00 94.06 80 GLU A N 1
ATOM 632 C CA . GLU A 1 80 ? 18.280 -3.727 -24.848 1.00 94.06 80 GLU A CA 1
ATOM 633 C C . GLU A 1 80 ? 17.962 -3.559 -26.337 1.00 94.06 80 GLU A C 1
ATOM 635 O O . GLU A 1 80 ? 18.731 -4.017 -27.184 1.00 94.06 80 GLU A O 1
ATOM 640 N N . GLU A 1 81 ? 16.875 -2.859 -26.666 1.00 92.88 81 GLU A N 1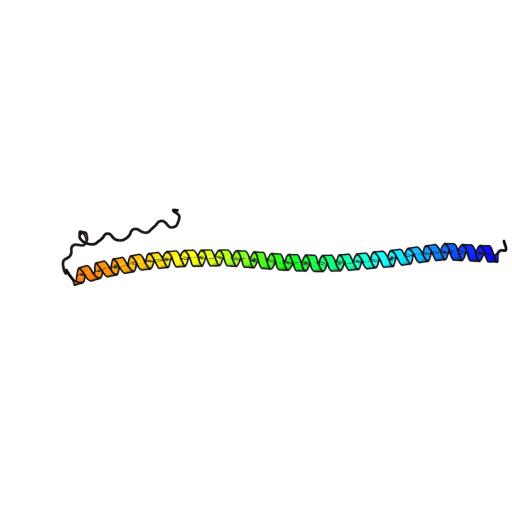
ATOM 641 C CA . GLU A 1 81 ? 16.501 -2.536 -28.044 1.00 92.88 81 GLU A CA 1
ATOM 642 C C . GLU A 1 81 ? 17.562 -1.661 -28.725 1.00 92.88 81 GLU A C 1
ATOM 644 O O . GLU A 1 81 ? 18.011 -1.987 -29.827 1.00 92.88 81 GLU A O 1
ATOM 649 N N . ALA A 1 82 ? 18.036 -0.605 -28.054 1.00 91.31 82 ALA A N 1
ATOM 650 C CA . ALA A 1 82 ? 19.100 0.255 -28.575 1.00 91.31 82 ALA A CA 1
ATOM 651 C C . ALA A 1 82 ? 20.400 -0.531 -28.831 1.00 91.31 82 ALA A C 1
ATOM 653 O O . ALA A 1 82 ? 21.029 -0.392 -29.884 1.00 91.31 82 ALA A O 1
ATOM 654 N N . LEU A 1 83 ? 20.780 -1.418 -27.906 1.00 90.56 83 LEU A N 1
ATOM 655 C CA . LEU A 1 83 ? 21.965 -2.263 -28.055 1.00 90.56 83 LEU A CA 1
ATOM 656 C C . LEU A 1 83 ? 21.803 -3.276 -29.194 1.00 90.56 83 LEU A C 1
ATOM 658 O O . LEU A 1 83 ? 22.755 -3.521 -29.939 1.00 90.56 83 LEU A O 1
ATOM 662 N N . ALA A 1 84 ? 20.612 -3.851 -29.365 1.00 91.12 84 ALA A N 1
ATOM 663 C CA . ALA A 1 84 ? 20.321 -4.765 -30.465 1.00 91.12 84 ALA A CA 1
ATOM 664 C C . ALA A 1 84 ? 20.448 -4.072 -31.831 1.00 91.12 84 ALA A C 1
ATOM 666 O O . ALA A 1 84 ? 21.034 -4.647 -32.753 1.00 91.12 84 ALA A O 1
ATOM 667 N N . ILE A 1 85 ? 19.963 -2.831 -31.950 1.00 89.69 85 ILE A N 1
ATOM 668 C CA . ILE A 1 85 ? 20.107 -2.008 -33.160 1.00 89.69 85 ILE A CA 1
ATOM 669 C C . ILE A 1 85 ? 21.585 -1.736 -33.449 1.00 89.69 85 ILE A C 1
ATOM 671 O O . ILE A 1 85 ? 22.052 -2.017 -34.555 1.00 89.69 85 ILE A O 1
ATOM 675 N N . ALA A 1 86 ? 22.342 -1.268 -32.453 1.00 87.94 86 ALA A N 1
ATOM 676 C CA . ALA A 1 86 ? 23.770 -0.996 -32.609 1.00 87.94 86 ALA A CA 1
ATOM 677 C C . ALA A 1 86 ? 24.547 -2.259 -33.017 1.00 87.94 86 ALA A C 1
ATOM 679 O O . ALA A 1 86 ? 25.330 -2.239 -33.967 1.00 87.94 86 ALA A O 1
ATOM 680 N N . ARG A 1 87 ? 24.278 -3.396 -32.362 1.00 87.50 87 ARG A N 1
ATOM 681 C CA . ARG A 1 87 ? 24.901 -4.685 -32.692 1.00 87.50 87 ARG A CA 1
ATOM 682 C C . ARG A 1 87 ? 24.596 -5.119 -34.122 1.00 87.50 87 ARG A C 1
ATOM 684 O O . ARG A 1 87 ? 25.490 -5.614 -34.801 1.00 87.50 87 ARG A O 1
ATOM 691 N N . ARG A 1 88 ? 23.355 -4.943 -34.581 1.00 89.19 88 ARG A N 1
ATOM 692 C CA . ARG A 1 88 ? 22.975 -5.242 -35.965 1.00 89.19 88 ARG A CA 1
ATOM 693 C C . ARG A 1 88 ? 23.737 -4.359 -36.949 1.00 89.19 88 ARG A C 1
ATOM 695 O O . ARG A 1 88 ? 24.264 -4.871 -37.928 1.00 89.19 88 ARG A O 1
ATOM 702 N N . ARG A 1 89 ? 23.872 -3.067 -36.651 1.00 85.38 89 ARG A N 1
ATOM 703 C CA . ARG A 1 89 ? 24.598 -2.112 -37.495 1.00 85.38 89 ARG A CA 1
ATOM 704 C C . ARG A 1 89 ? 26.076 -2.474 -37.646 1.00 85.38 89 ARG A C 1
ATOM 706 O O . ARG A 1 89 ? 26.579 -2.464 -38.760 1.00 85.38 89 ARG A O 1
ATOM 713 N N . PHE A 1 90 ? 26.725 -2.917 -36.569 1.00 84.44 90 PHE A N 1
ATOM 714 C CA . PHE A 1 90 ? 28.097 -3.439 -36.631 1.00 84.44 90 PHE A CA 1
ATOM 715 C C . PHE A 1 90 ? 28.247 -4.715 -37.469 1.00 84.44 90 PHE A C 1
ATOM 717 O O . PHE A 1 90 ? 29.316 -4.951 -38.028 1.00 84.44 90 PHE A O 1
ATOM 724 N N . ILE A 1 91 ? 27.209 -5.555 -37.534 1.00 87.25 91 ILE A N 1
ATOM 725 C CA . ILE A 1 91 ? 27.209 -6.762 -38.372 1.00 87.25 91 ILE A CA 1
ATOM 726 C C . ILE A 1 91 ? 27.017 -6.386 -39.845 1.00 87.25 91 ILE A C 1
ATOM 728 O O . ILE A 1 91 ? 27.734 -6.900 -40.700 1.00 87.25 91 ILE A O 1
ATOM 732 N N . ASP A 1 92 ? 26.065 -5.496 -40.129 1.00 89.44 92 ASP A N 1
ATOM 733 C CA . ASP A 1 92 ? 25.694 -5.108 -41.493 1.00 89.44 92 ASP A CA 1
ATOM 734 C C . ASP A 1 92 ? 26.756 -4.195 -42.144 1.00 89.44 92 ASP A C 1
ATOM 736 O O . ASP A 1 92 ? 26.979 -4.264 -43.353 1.00 89.44 92 ASP A O 1
ATOM 740 N N . ALA A 1 93 ? 27.446 -3.373 -41.347 1.00 86.00 93 ALA A N 1
ATOM 741 C CA . ALA A 1 93 ? 28.524 -2.480 -41.767 1.00 86.00 93 ALA A CA 1
ATOM 742 C C . ALA A 1 93 ? 29.729 -2.599 -40.809 1.00 86.00 93 ALA A C 1
ATOM 744 O O . ALA A 1 93 ? 29.944 -1.753 -39.936 1.00 86.00 93 ALA A O 1
ATOM 745 N N . PRO A 1 94 ? 30.555 -3.651 -40.945 1.00 73.38 94 PRO A N 1
ATOM 746 C CA . PRO A 1 94 ? 31.802 -3.732 -40.200 1.00 73.38 94 PRO A CA 1
ATOM 747 C C . PRO A 1 94 ? 32.670 -2.541 -40.629 1.00 73.38 94 PRO A C 1
ATOM 749 O O . PRO A 1 94 ? 32.895 -2.365 -41.823 1.00 73.38 94 PRO A O 1
ATOM 752 N N . CYS A 1 95 ? 33.139 -1.743 -39.663 1.00 80.25 95 CYS A N 1
ATOM 753 C CA . CYS A 1 95 ? 33.787 -0.421 -39.800 1.00 80.25 95 CYS A CA 1
ATOM 754 C C . CYS A 1 95 ? 32.878 0.815 -39.623 1.00 80.25 95 CYS A C 1
ATOM 756 O O . CYS A 1 95 ? 33.364 1.917 -39.855 1.00 80.25 95 CYS A O 1
ATOM 758 N N . THR A 1 96 ? 31.620 0.675 -39.179 1.00 80.50 96 THR A N 1
ATOM 759 C CA . THR A 1 96 ? 30.842 1.827 -38.675 1.00 80.50 96 THR A CA 1
ATOM 760 C C . THR A 1 96 ? 31.603 2.528 -37.552 1.00 80.50 96 THR A C 1
ATOM 762 O O . THR A 1 96 ? 31.993 1.889 -36.567 1.00 80.50 96 THR A O 1
ATOM 765 N N . ASP A 1 97 ? 31.813 3.832 -37.711 1.00 81.88 97 ASP A N 1
ATOM 766 C CA . ASP A 1 97 ? 32.410 4.674 -36.678 1.00 81.88 97 ASP A CA 1
ATOM 767 C C . ASP A 1 97 ? 31.419 4.796 -35.501 1.00 81.88 97 ASP A C 1
ATOM 769 O O . ASP A 1 97 ? 30.215 4.938 -35.736 1.00 81.88 97 ASP A O 1
ATOM 773 N N . PRO A 1 98 ? 31.860 4.712 -34.232 1.00 78.12 98 PRO A N 1
ATOM 774 C CA . PRO A 1 98 ? 30.999 4.962 -33.078 1.00 78.12 98 PRO A CA 1
ATOM 775 C C . PRO A 1 98 ? 30.151 6.240 -33.172 1.00 78.12 98 PRO A C 1
ATOM 777 O O . PRO A 1 98 ? 29.025 6.237 -32.675 1.00 78.12 98 PRO A O 1
ATOM 780 N N . ASP A 1 99 ? 30.645 7.287 -33.839 1.00 82.75 99 ASP A N 1
ATOM 781 C CA . ASP A 1 99 ? 29.922 8.554 -34.025 1.00 82.75 99 ASP A CA 1
ATOM 782 C C . ASP A 1 99 ? 28.768 8.459 -35.049 1.00 82.75 99 ASP A C 1
ATOM 784 O O . ASP A 1 99 ? 27.894 9.326 -35.098 1.00 82.75 99 ASP A O 1
ATOM 788 N N . GLU A 1 100 ? 28.725 7.393 -35.854 1.00 82.50 100 GLU A N 1
ATOM 789 C CA . GLU A 1 100 ? 27.657 7.102 -36.821 1.00 82.50 100 GLU A CA 1
ATOM 790 C C . GLU A 1 100 ? 26.533 6.226 -36.239 1.00 82.50 100 GLU A C 1
ATOM 792 O O . GLU A 1 100 ? 25.560 5.911 -36.943 1.00 82.50 100 GLU A O 1
ATOM 797 N N . LEU A 1 101 ? 26.672 5.781 -34.987 1.00 82.25 101 LEU A N 1
ATOM 798 C CA . LEU A 1 101 ? 25.625 5.060 -34.270 1.00 82.25 101 LEU A CA 1
ATOM 799 C C . LEU A 1 101 ? 24.557 6.023 -33.761 1.00 82.25 101 LEU A C 1
ATOM 801 O O . LEU A 1 101 ? 24.826 7.176 -33.424 1.00 82.25 101 LEU A O 1
ATOM 805 N N . ASP A 1 102 ? 23.332 5.510 -33.650 1.00 84.31 102 ASP A N 1
ATOM 806 C CA . ASP A 1 102 ? 22.279 6.257 -32.979 1.00 84.31 102 ASP A CA 1
ATOM 807 C C . ASP A 1 102 ? 22.714 6.557 -31.531 1.00 84.31 102 ASP A C 1
ATOM 809 O O . ASP A 1 102 ? 23.276 5.677 -30.862 1.00 84.31 102 ASP A O 1
ATOM 813 N N . PRO A 1 103 ? 22.464 7.779 -31.025 1.00 85.50 103 PRO A N 1
ATOM 814 C CA . PRO A 1 103 ? 22.848 8.149 -29.673 1.00 85.50 103 PRO A CA 1
ATOM 815 C C . PRO A 1 103 ? 22.275 7.176 -28.646 1.00 85.50 103 PRO A C 1
ATOM 817 O O . PRO A 1 103 ? 21.093 6.825 -28.688 1.00 85.50 103 PRO A O 1
ATOM 820 N N . TYR A 1 104 ? 23.106 6.777 -27.684 1.00 85.00 104 TYR A N 1
ATOM 821 C CA . TYR A 1 104 ? 22.649 5.930 -26.591 1.00 85.00 104 TYR A CA 1
ATOM 822 C 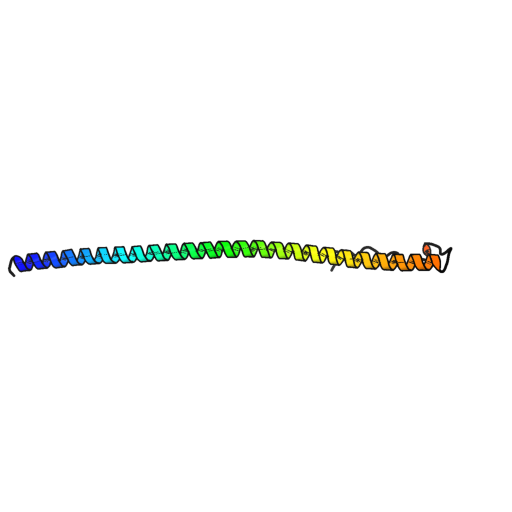C . TYR A 1 104 ? 21.527 6.640 -25.813 1.00 85.00 104 TYR A C 1
ATOM 824 O O . TYR A 1 104 ? 21.667 7.830 -25.502 1.00 85.00 104 TYR A O 1
ATOM 832 N N . PRO A 1 105 ? 20.419 5.951 -25.484 1.00 88.69 105 PRO A N 1
ATOM 833 C CA . PRO A 1 105 ? 19.293 6.595 -24.832 1.00 88.69 105 PRO A CA 1
ATOM 834 C C . PRO A 1 105 ? 19.725 7.146 -23.468 1.00 88.69 105 PRO A C 1
ATOM 836 O O . PRO A 1 105 ? 20.358 6.462 -22.657 1.00 88.69 105 PRO A O 1
ATOM 839 N N . SER A 1 106 ? 19.387 8.408 -23.209 1.00 88.25 106 SER A N 1
ATOM 840 C CA . SER A 1 106 ? 19.673 9.047 -21.929 1.00 88.25 106 SER A CA 1
ATOM 841 C C . SER A 1 106 ? 18.739 8.501 -20.855 1.00 88.25 106 SER A C 1
ATOM 843 O O . SER A 1 106 ? 17.548 8.297 -21.089 1.00 88.25 106 SER A O 1
ATOM 845 N N . ARG A 1 107 ? 19.287 8.246 -19.660 1.00 85.12 107 ARG A N 1
ATOM 846 C CA . ARG A 1 107 ? 18.498 7.743 -18.532 1.00 85.12 107 ARG A CA 1
ATOM 847 C C . ARG A 1 107 ? 17.384 8.748 -18.207 1.00 85.12 107 ARG A C 1
ATOM 849 O O . ARG A 1 107 ? 17.712 9.887 -17.864 1.00 85.12 107 ARG A O 1
ATOM 856 N N . PRO A 1 108 ? 16.103 8.347 -18.279 1.00 82.81 108 PRO A N 1
ATOM 857 C CA . PRO A 1 108 ? 15.004 9.225 -17.933 1.00 82.81 108 PRO A CA 1
ATOM 858 C C . PRO A 1 108 ? 15.035 9.532 -16.439 1.00 82.81 108 PRO A C 1
ATOM 860 O O . PRO A 1 108 ? 15.418 8.698 -15.611 1.00 82.81 108 PRO A O 1
ATOM 863 N N . ASP A 1 109 ? 14.643 10.758 -16.114 1.00 82.69 109 ASP A N 1
ATOM 864 C CA . ASP A 1 109 ? 14.493 11.205 -14.739 1.00 82.69 109 ASP A CA 1
ATOM 865 C C . ASP A 1 109 ? 13.221 10.574 -14.166 1.00 82.69 109 ASP A C 1
ATOM 867 O O . ASP A 1 109 ? 12.135 10.752 -14.714 1.00 82.69 109 ASP A O 1
ATOM 871 N N . ARG A 1 110 ? 13.371 9.771 -13.110 1.00 70.06 110 ARG A N 1
ATOM 872 C CA . ARG A 1 110 ? 12.254 9.038 -12.499 1.00 70.06 110 ARG A CA 1
ATOM 873 C C . ARG A 1 110 ? 11.303 9.983 -11.768 1.00 70.06 110 ARG A C 1
ATOM 875 O O . ARG A 1 110 ? 10.113 9.700 -11.692 1.00 70.06 110 ARG A O 1
ATOM 882 N N . ASP A 1 111 ? 11.839 11.087 -11.254 1.00 77.38 111 ASP A N 1
ATOM 883 C CA . ASP A 1 111 ? 11.129 11.988 -10.350 1.00 77.38 111 ASP A CA 1
ATOM 884 C C . ASP A 1 111 ? 10.588 13.236 -11.085 1.00 77.38 111 ASP A C 1
ATOM 886 O O . ASP A 1 111 ? 10.019 14.131 -10.455 1.00 77.38 111 ASP A O 1
ATOM 890 N N . LYS A 1 112 ? 10.743 13.313 -12.419 1.00 55.09 112 LYS A N 1
ATOM 891 C CA . LYS A 1 112 ? 10.120 14.360 -13.243 1.00 55.09 112 LYS A CA 1
ATOM 892 C C . LYS A 1 112 ? 8.751 13.917 -13.775 1.00 55.09 112 LYS A C 1
ATOM 894 O O . LYS A 1 112 ? 8.623 12.763 -14.180 1.00 55.09 112 LYS A O 1
ATOM 899 N N . PRO A 1 113 ? 7.758 14.827 -13.767 1.00 51.78 113 PRO A N 1
ATOM 900 C CA . PRO A 1 113 ? 6.401 14.557 -14.239 1.00 51.78 113 PRO A CA 1
ATOM 901 C C . PRO A 1 113 ? 6.334 14.252 -15.739 1.00 51.78 113 PRO A C 1
ATOM 903 O O . PRO A 1 113 ? 7.178 14.788 -16.497 1.00 51.78 113 PRO A O 1
#

pLDDT: mean 83.8, std 9.47, range [51.78, 94.81]

Secondary structure (DSSP, 8-state):
--HHHHHHHHHHHHHHHHHHHHHHHHHHHHHHHHHHHHHHHHHHHHHHHHHHHHHHHHHHHHHHHHHHHHHHHHHHHHHHHHHHHHHHHHHHSTT--GGGSPPPPPPPPTT--

Radius of gyration: 42.09 Å; chains: 1; bounding box: 90×21×108 Å